Protein AF-A0A9J7IFC8-F1 (afdb_monomer_lite)

Sequence (121 aa):
MEKNMNKLEMDLANSKSSTDLIKNYMHEINTWTTILRRMDGSVDFYRGWTDYEEGFGNPPDGEFFIGLERLHQLTRAAPVVKLKIILKTWDDEERYALYDDFRIGNATEKYKIKALGECRR

Secondary structure (DSSP, 8-state):
------HHHHHHHH-S-HHHHHHHHHHHHTT----EE-SSS-S-----HHHHHH-EE-TTTSSEE--HHHHHHHTTSSS---EEEEEE-TTS-EEEEEES--EE--TTTTT-EEE--PEE-

pLDDT: mean 86.74, std 15.25, range [36.84, 98.75]

Foldseek 3Di:
DDDPDAPLRVLVVVDPDPVVSVVVVVVVVVPDDDQFDDDPCPDDPPDDPVCQQCKDDDPDPTGIGRHLQVVQVVLVVDPWDKDKDWDADPVRDIDIKIFTHWHFDHVVSVRHTPDRHDIDD

Structure (mmCIF, N/CA/C/O backbone):
data_AF-A0A9J7IFC8-F1
#
_entry.id   AF-A0A9J7IFC8-F1
#
loop_
_atom_site.group_PDB
_atom_site.id
_atom_site.type_symbol
_atom_site.label_atom_id
_atom_site.label_alt_id
_atom_site.label_comp_id
_atom_site.label_asym_id
_atom_site.label_entity_id
_atom_site.label_seq_id
_atom_site.pdbx_PDB_ins_code
_atom_site.Cartn_x
_atom_site.Cartn_y
_atom_site.Cartn_z
_atom_site.occupancy
_atom_site.B_iso_or_equiv
_atom_site.auth_seq_id
_atom_site.auth_comp_id
_atom_site.auth_asym_id
_atom_site.auth_atom_id
_atom_site.pdbx_PDB_model_num
ATOM 1 N N . MET A 1 1 ? 20.281 22.773 -24.541 1.00 36.84 1 MET A N 1
ATOM 2 C CA . MET A 1 1 ? 19.467 21.651 -24.037 1.00 36.84 1 MET A CA 1
ATOM 3 C C . MET A 1 1 ? 19.781 21.534 -22.558 1.00 36.84 1 MET A C 1
ATOM 5 O O . MET A 1 1 ? 20.884 21.118 -22.230 1.00 36.84 1 MET A O 1
ATOM 9 N N . GLU A 1 2 ? 18.904 22.041 -21.691 1.00 39.62 2 GLU A N 1
ATOM 10 C CA . GLU A 1 2 ? 19.063 21.894 -20.239 1.00 39.62 2 GLU A CA 1
ATOM 11 C C . GLU A 1 2 ? 18.932 20.413 -19.881 1.00 39.62 2 GLU A C 1
ATOM 13 O O . GLU A 1 2 ? 17.970 19.750 -20.266 1.00 39.62 2 GLU A O 1
ATOM 18 N N . LYS A 1 3 ? 19.946 19.878 -19.200 1.00 54.31 3 LYS A N 1
ATOM 19 C CA . LYS A 1 3 ? 19.878 18.556 -18.582 1.00 54.31 3 LYS A CA 1
ATOM 20 C C . LYS A 1 3 ? 18.884 18.670 -17.428 1.00 54.31 3 LYS A C 1
ATOM 22 O O . LYS A 1 3 ? 19.166 19.380 -16.467 1.00 54.31 3 LYS A O 1
ATOM 27 N N . ASN A 1 4 ? 17.743 17.992 -17.523 1.00 45.66 4 ASN A N 1
ATOM 28 C CA . ASN A 1 4 ? 16.873 17.810 -16.366 1.00 45.66 4 ASN A CA 1
ATOM 29 C C . ASN A 1 4 ? 17.652 16.998 -15.330 1.00 45.66 4 ASN A C 1
ATOM 31 O O . ASN A 1 4 ? 17.963 15.830 -15.558 1.00 45.66 4 ASN A O 1
ATOM 35 N N . MET A 1 5 ? 18.027 17.650 -14.233 1.00 56.91 5 MET A N 1
ATOM 36 C CA . MET A 1 5 ? 18.684 16.985 -13.114 1.00 56.91 5 MET A CA 1
ATOM 37 C C . MET A 1 5 ? 17.697 16.034 -12.443 1.00 56.91 5 MET A C 1
ATOM 39 O O . MET A 1 5 ? 16.536 16.392 -12.228 1.00 56.91 5 MET A O 1
ATOM 43 N N . ASN A 1 6 ? 18.153 14.834 -12.093 1.00 72.81 6 ASN A N 1
ATOM 44 C CA . ASN A 1 6 ? 17.325 13.900 -11.333 1.00 72.81 6 ASN A CA 1
ATOM 45 C C . ASN A 1 6 ? 17.183 14.363 -9.867 1.00 72.81 6 ASN A C 1
ATOM 47 O O . ASN A 1 6 ? 17.939 15.209 -9.389 1.00 72.81 6 ASN A O 1
ATOM 51 N N . LYS A 1 7 ? 16.212 13.804 -9.133 1.00 66.19 7 LYS A N 1
ATOM 52 C CA . LYS A 1 7 ? 15.918 14.198 -7.743 1.00 66.19 7 LYS A CA 1
ATOM 53 C C . LYS A 1 7 ? 17.156 14.135 -6.836 1.00 66.19 7 LYS A C 1
ATOM 55 O O . LYS A 1 7 ? 17.365 15.034 -6.033 1.00 66.19 7 LYS A O 1
ATOM 60 N N . LEU A 1 8 ? 18.009 13.123 -7.013 1.00 65.00 8 LEU A N 1
ATOM 61 C CA . LEU A 1 8 ? 19.240 12.981 -6.236 1.00 65.00 8 LEU A CA 1
ATOM 62 C C . LEU A 1 8 ? 20.230 14.118 -6.531 1.00 65.00 8 LEU A C 1
ATOM 64 O O . LEU A 1 8 ? 20.826 14.659 -5.607 1.00 65.00 8 LEU A O 1
ATOM 68 N N . GLU A 1 9 ? 20.379 14.509 -7.796 1.00 69.38 9 GLU A N 1
ATOM 69 C CA . GLU A 1 9 ? 21.203 15.647 -8.220 1.00 69.38 9 GLU A CA 1
ATOM 70 C C . GLU A 1 9 ? 20.637 16.992 -7.736 1.00 69.38 9 GLU A C 1
ATOM 72 O O . GLU A 1 9 ? 21.399 17.860 -7.311 1.00 69.38 9 GLU A O 1
ATOM 77 N N . MET A 1 10 ? 19.309 17.161 -7.738 1.00 64.44 10 MET A N 1
ATOM 78 C CA . MET A 1 10 ? 18.636 18.342 -7.179 1.00 64.44 10 MET A CA 1
ATOM 79 C C . MET A 1 10 ? 18.810 18.447 -5.664 1.00 64.44 10 MET A C 1
ATOM 81 O O . MET A 1 10 ? 19.061 19.535 -5.143 1.00 64.44 10 MET A O 1
ATOM 85 N N . ASP A 1 11 ? 18.713 17.324 -4.959 1.00 67.56 11 ASP A N 1
ATOM 86 C CA . ASP A 1 11 ? 18.938 17.272 -3.521 1.00 67.56 11 ASP A CA 1
ATOM 87 C C . ASP A 1 11 ? 20.423 17.554 -3.222 1.00 67.56 11 ASP A C 1
ATOM 89 O O . ASP A 1 11 ? 20.727 18.409 -2.387 1.00 67.56 11 ASP A O 1
ATOM 93 N N . LEU A 1 12 ? 21.355 16.931 -3.962 1.00 65.81 12 LEU A N 1
ATOM 94 C CA . LEU A 1 12 ? 22.804 17.185 -3.886 1.00 65.81 12 LEU A CA 1
ATOM 95 C C . LEU A 1 12 ? 23.154 18.664 -4.072 1.00 65.81 12 LEU A C 1
ATOM 97 O O . LEU A 1 12 ? 23.963 19.193 -3.312 1.00 65.81 12 LEU A O 1
ATOM 101 N N . ALA A 1 13 ? 22.527 19.333 -5.041 1.00 66.31 13 ALA A N 1
ATOM 102 C CA . ALA A 1 13 ? 22.756 20.747 -5.329 1.00 66.31 13 ALA A CA 1
ATOM 103 C C . ALA A 1 13 ? 22.250 21.687 -4.218 1.00 66.31 13 ALA A C 1
ATOM 105 O O . ALA A 1 13 ? 22.796 22.774 -4.040 1.00 66.31 13 ALA A O 1
ATOM 106 N N . ASN A 1 14 ? 21.228 21.274 -3.462 1.00 65.12 14 ASN A N 1
ATOM 107 C CA . ASN A 1 14 ? 20.596 22.079 -2.407 1.00 65.12 14 ASN A CA 1
ATOM 108 C C . ASN A 1 14 ? 21.074 21.732 -0.991 1.00 65.12 14 ASN A C 1
ATOM 110 O O . ASN A 1 14 ? 20.671 22.360 -0.006 1.00 65.12 14 ASN A O 1
ATOM 114 N N . SER A 1 15 ? 21.935 20.731 -0.871 1.00 65.75 15 SER A N 1
ATOM 115 C CA . SER A 1 15 ? 22.459 20.271 0.399 1.00 65.75 15 SER A CA 1
ATOM 116 C C . SER A 1 15 ? 23.665 21.078 0.861 1.00 65.75 15 SER A C 1
ATOM 118 O O . SER A 1 15 ? 24.624 21.293 0.125 1.00 65.75 15 SER A O 1
ATOM 120 N N . LYS A 1 16 ? 23.657 21.455 2.143 1.00 69.75 16 LYS A N 1
ATOM 121 C CA . LYS A 1 16 ? 24.802 22.101 2.800 1.00 69.75 16 LYS A CA 1
ATOM 122 C C . LYS A 1 16 ? 25.928 21.112 3.144 1.00 69.75 16 LYS A C 1
ATOM 124 O O . LYS A 1 16 ? 27.028 21.557 3.460 1.00 69.75 16 LYS A O 1
ATOM 129 N N . SER A 1 17 ? 25.667 19.799 3.103 1.00 76.56 17 SER A N 1
ATOM 130 C CA . SER A 1 17 ? 26.634 18.730 3.395 1.00 76.56 17 SER A CA 1
ATOM 131 C C . SER A 1 17 ? 26.111 17.345 2.980 1.00 76.56 17 SER A C 1
ATOM 133 O O . SER A 1 17 ? 24.949 17.010 3.221 1.00 76.56 17 SER A O 1
ATOM 135 N N . SER A 1 18 ? 26.980 16.460 2.476 1.00 67.94 18 SER A N 1
ATOM 136 C CA . SER A 1 18 ? 26.646 15.051 2.186 1.00 67.94 18 SER A CA 1
ATOM 137 C C . SER A 1 18 ? 26.001 14.317 3.371 1.00 67.94 18 SER A C 1
ATOM 139 O O . SER A 1 18 ? 25.193 13.411 3.181 1.00 67.94 18 SER A O 1
ATOM 141 N N . THR A 1 19 ? 26.302 14.731 4.605 1.00 68.38 19 THR A N 1
ATOM 142 C CA . THR A 1 19 ? 25.688 14.175 5.819 1.00 68.38 19 THR A CA 1
ATOM 143 C C . THR A 1 19 ? 24.216 14.540 5.975 1.00 68.38 19 THR A C 1
ATOM 145 O O . THR A 1 19 ? 23.454 13.746 6.519 1.00 68.38 19 THR A O 1
ATOM 148 N N . ASP A 1 20 ? 23.806 15.718 5.513 1.00 70.12 20 ASP A N 1
ATOM 149 C CA . ASP A 1 20 ? 22.432 16.206 5.658 1.00 70.12 20 ASP A CA 1
ATOM 150 C C . ASP A 1 20 ? 21.512 15.559 4.619 1.00 70.12 20 ASP A C 1
ATOM 152 O O . ASP A 1 20 ? 20.365 15.242 4.922 1.00 70.12 20 ASP A O 1
ATOM 156 N N . LEU A 1 21 ? 22.050 15.236 3.438 1.00 63.66 21 LEU A N 1
ATOM 157 C CA . LEU A 1 21 ? 21.369 14.408 2.436 1.00 63.66 21 LEU A CA 1
ATOM 158 C C . LEU A 1 21 ? 21.087 13.018 2.953 1.00 63.66 21 LEU A C 1
ATOM 160 O O . LEU A 1 21 ? 19.951 12.560 2.903 1.00 63.66 21 LEU A O 1
ATOM 164 N N . ILE A 1 22 ? 22.123 12.358 3.473 1.00 66.56 22 ILE A N 1
ATOM 165 C CA . ILE A 1 22 ? 21.982 11.011 4.009 1.00 66.56 22 ILE A CA 1
ATOM 166 C C . ILE A 1 22 ? 21.006 11.045 5.182 1.00 66.56 22 ILE A C 1
ATOM 168 O O . ILE A 1 22 ? 20.124 10.203 5.244 1.00 66.56 22 ILE A O 1
ATOM 172 N N . LYS A 1 23 ? 21.075 12.041 6.071 1.00 65.38 23 LYS A N 1
ATOM 173 C CA . LYS A 1 23 ? 20.110 12.176 7.171 1.00 65.38 23 LYS A CA 1
ATOM 174 C C . LYS A 1 23 ? 18.680 12.386 6.688 1.00 65.38 23 LYS A C 1
ATOM 176 O O . LYS A 1 23 ? 17.799 11.724 7.217 1.00 65.38 23 LYS A O 1
ATOM 181 N N . ASN A 1 24 ? 18.439 13.251 5.706 1.00 63.00 24 ASN A N 1
ATOM 182 C CA . ASN A 1 24 ? 17.093 13.494 5.183 1.00 63.00 24 ASN A CA 1
ATOM 183 C C . ASN A 1 24 ? 16.546 12.267 4.450 1.00 63.00 24 ASN A C 1
ATOM 185 O O . ASN A 1 24 ? 15.415 11.864 4.696 1.00 63.00 24 ASN A O 1
ATOM 189 N N . TYR A 1 25 ? 17.370 11.621 3.626 1.00 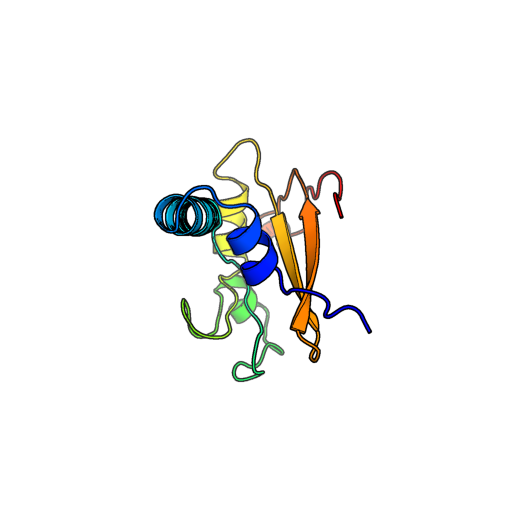63.09 25 TYR A N 1
ATOM 190 C CA . TYR A 1 25 ? 17.004 10.396 2.923 1.00 63.09 25 TYR A CA 1
ATOM 191 C C . TYR A 1 25 ? 16.722 9.252 3.907 1.00 63.09 25 TYR A C 1
ATOM 193 O O . TYR A 1 25 ? 15.699 8.582 3.814 1.00 63.09 25 TYR A O 1
ATOM 201 N N . MET A 1 26 ? 17.568 9.088 4.927 1.00 55.84 26 MET A N 1
ATOM 202 C CA . MET A 1 26 ? 17.357 8.115 6.002 1.00 55.84 26 MET A CA 1
ATOM 203 C C . MET A 1 26 ? 16.160 8.483 6.888 1.00 55.84 26 MET A C 1
ATOM 205 O O . MET A 1 26 ? 15.485 7.592 7.384 1.00 55.84 26 MET A O 1
ATOM 209 N N . HIS A 1 27 ? 15.854 9.767 7.087 1.00 55.53 27 HIS A N 1
ATOM 210 C CA . HIS A 1 27 ? 14.669 10.215 7.821 1.00 55.53 27 HIS A CA 1
ATOM 211 C C . HIS A 1 27 ? 13.379 9.930 7.041 1.00 55.53 27 HIS A C 1
ATOM 213 O O . HIS A 1 27 ? 12.412 9.444 7.624 1.00 55.53 27 HIS A O 1
ATOM 219 N N . GLU A 1 28 ? 13.369 10.145 5.723 1.00 59.69 28 GLU A N 1
ATOM 220 C CA . GLU A 1 28 ? 12.267 9.707 4.861 1.00 59.69 28 GLU A CA 1
ATOM 221 C C . GLU A 1 28 ? 12.121 8.177 4.886 1.00 59.69 28 GLU A C 1
ATOM 223 O O . GLU A 1 28 ? 11.020 7.675 5.093 1.00 59.69 28 GLU A O 1
ATOM 228 N N . ILE A 1 29 ? 13.214 7.413 4.794 1.00 57.09 29 ILE A N 1
ATOM 229 C CA . ILE A 1 29 ? 13.165 5.945 4.928 1.00 57.09 29 ILE A CA 1
ATOM 230 C C . ILE A 1 29 ? 12.626 5.525 6.308 1.00 57.09 29 ILE A C 1
ATOM 232 O O . ILE A 1 29 ? 11.819 4.606 6.402 1.00 57.09 29 ILE A O 1
ATOM 236 N N . ASN A 1 30 ? 13.000 6.233 7.376 1.00 60.41 30 ASN A N 1
ATOM 237 C CA . ASN A 1 30 ? 12.571 5.938 8.746 1.00 60.41 30 ASN A CA 1
ATOM 238 C C . ASN A 1 30 ? 11.138 6.405 9.073 1.00 60.41 30 ASN A C 1
ATOM 240 O O . ASN A 1 30 ? 10.668 6.161 10.184 1.00 60.41 30 ASN A O 1
ATOM 244 N N . THR A 1 31 ? 10.437 7.077 8.152 1.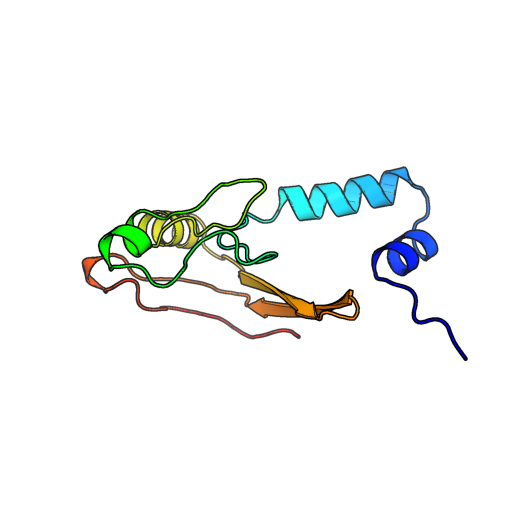00 79.44 31 THR A N 1
ATOM 245 C CA . THR A 1 31 ? 9.071 7.599 8.372 1.00 79.44 31 THR A CA 1
ATOM 246 C C . THR A 1 31 ? 7.997 6.897 7.544 1.00 79.44 31 THR A C 1
ATOM 248 O O . THR A 1 31 ? 6.810 7.096 7.808 1.00 79.44 31 THR A O 1
ATOM 251 N N . TRP A 1 32 ? 8.380 6.042 6.591 1.00 88.50 32 TRP A N 1
ATOM 252 C CA . TRP A 1 32 ? 7.447 5.336 5.715 1.00 88.50 32 TRP A CA 1
ATOM 253 C C . TRP A 1 32 ? 7.624 3.823 5.790 1.00 88.50 32 TRP A C 1
ATOM 255 O O . TRP A 1 32 ? 8.715 3.288 5.619 1.00 88.50 32 TRP A O 1
ATOM 265 N N . THR A 1 33 ? 6.516 3.108 5.968 1.00 92.00 33 THR A N 1
ATOM 266 C CA . THR A 1 33 ? 6.477 1.655 5.790 1.00 92.00 33 THR A CA 1
ATOM 267 C C . THR A 1 33 ? 6.039 1.344 4.365 1.00 92.00 33 THR A C 1
ATOM 269 O O . THR A 1 33 ? 4.941 1.723 3.957 1.00 92.00 33 THR A O 1
ATOM 272 N N . THR A 1 34 ? 6.876 0.641 3.600 1.00 94.56 34 THR A N 1
ATOM 273 C CA . THR A 1 34 ? 6.493 0.185 2.255 1.00 94.56 34 THR A CA 1
ATOM 274 C C . THR A 1 34 ? 5.473 -0.943 2.374 1.00 94.56 34 THR A C 1
ATOM 276 O O . THR A 1 34 ? 5.761 -1.981 2.965 1.00 94.56 34 THR A O 1
ATOM 279 N N . IL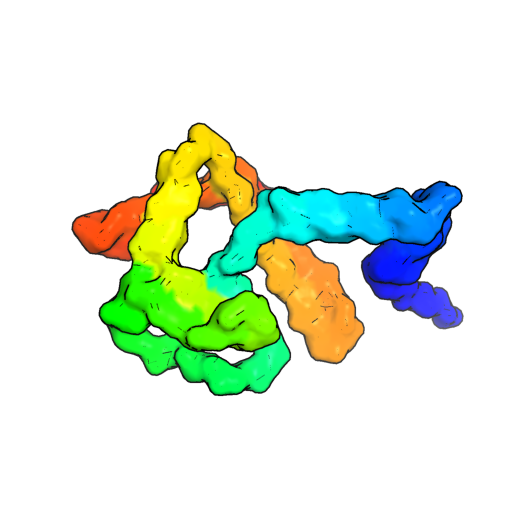E A 1 35 ? 4.282 -0.738 1.811 1.00 96.44 35 ILE A N 1
ATOM 280 C CA . ILE A 1 35 ? 3.175 -1.709 1.866 1.00 96.44 35 ILE A CA 1
ATOM 281 C C . ILE A 1 35 ? 3.013 -2.509 0.564 1.00 96.44 35 ILE A C 1
ATOM 283 O O . ILE A 1 35 ? 2.454 -3.603 0.566 1.00 96.44 35 ILE A O 1
ATOM 287 N N . LEU A 1 36 ? 3.484 -1.955 -0.553 1.00 97.94 36 LEU A N 1
ATOM 288 C CA . LEU A 1 36 ? 3.432 -2.557 -1.879 1.00 97.94 36 LEU A CA 1
ATOM 289 C C . LEU A 1 36 ? 4.608 -2.028 -2.696 1.00 97.94 36 LEU A C 1
ATOM 291 O O . LEU A 1 36 ? 4.858 -0.822 -2.692 1.00 97.94 36 LEU A O 1
ATOM 295 N N . ARG A 1 37 ? 5.298 -2.909 -3.419 1.00 97.31 37 ARG A N 1
ATOM 296 C CA . ARG A 1 37 ? 6.391 -2.532 -4.322 1.00 97.31 37 ARG A CA 1
ATOM 297 C C . ARG A 1 37 ? 6.297 -3.302 -5.636 1.00 97.31 37 ARG A C 1
ATOM 299 O O . ARG A 1 37 ? 6.178 -4.524 -5.613 1.00 97.31 37 ARG A O 1
ATOM 306 N N . ARG A 1 38 ? 6.372 -2.574 -6.758 1.00 96.50 38 ARG A N 1
ATOM 307 C CA . ARG A 1 38 ? 6.527 -3.093 -8.130 1.00 96.50 38 ARG A CA 1
ATOM 308 C C . ARG A 1 38 ? 7.763 -2.455 -8.757 1.00 96.50 38 ARG A C 1
ATOM 310 O O . ARG A 1 38 ? 7.979 -1.262 -8.555 1.00 96.50 38 ARG A O 1
ATOM 317 N N . MET A 1 39 ? 8.564 -3.231 -9.474 1.00 94.12 39 MET A N 1
ATOM 318 C CA . MET A 1 39 ? 9.797 -2.769 -10.108 1.00 94.12 39 MET A CA 1
ATOM 319 C C . MET A 1 39 ? 10.217 -3.574 -11.346 1.00 94.12 39 MET A C 1
ATOM 321 O O . MET A 1 39 ? 10.715 -2.971 -12.289 1.00 94.12 39 MET A O 1
ATOM 325 N N . ASP A 1 40 ? 10.037 -4.896 -11.365 1.00 94.50 40 ASP A N 1
ATOM 326 C CA . ASP A 1 40 ? 10.645 -5.783 -12.373 1.00 94.50 40 ASP A CA 1
ATOM 327 C C . ASP A 1 40 ? 9.718 -6.896 -12.890 1.00 94.50 40 ASP A C 1
ATOM 329 O O . ASP A 1 40 ? 10.079 -7.621 -13.815 1.00 94.50 40 ASP A O 1
ATOM 333 N N . GLY A 1 41 ? 8.515 -7.033 -12.327 1.00 96.12 41 GLY A N 1
ATOM 334 C CA . GLY A 1 41 ? 7.558 -8.074 -12.695 1.00 96.12 41 GLY A CA 1
ATOM 335 C C . GLY A 1 41 ? 7.927 -9.484 -12.222 1.00 96.12 41 GLY A C 1
ATOM 336 O O . GLY A 1 41 ? 7.318 -10.443 -12.691 1.00 96.12 41 GLY A O 1
ATOM 337 N N . SER A 1 42 ? 8.892 -9.636 -11.308 1.00 97.19 42 SER A N 1
ATOM 338 C CA . SER A 1 42 ? 9.337 -10.937 -10.777 1.00 97.19 42 SER A CA 1
ATOM 339 C C . SER A 1 42 ? 8.282 -11.674 -9.947 1.00 97.19 42 SER A C 1
ATOM 341 O O . SER A 1 42 ? 8.396 -12.884 -9.735 1.00 97.19 42 SER A O 1
ATOM 343 N N . VAL A 1 43 ? 7.249 -10.971 -9.474 1.00 98.00 43 VAL A N 1
ATOM 344 C CA . VAL A 1 43 ? 6.168 -11.546 -8.673 1.00 98.00 43 VAL A CA 1
ATOM 345 C C . VAL A 1 43 ? 4.846 -11.399 -9.411 1.00 98.00 43 VAL A C 1
ATOM 347 O O . VAL A 1 43 ? 4.471 -10.315 -9.853 1.00 98.00 43 VAL A O 1
ATOM 350 N N . ASP A 1 44 ? 4.106 -12.504 -9.508 1.00 97.88 44 ASP A N 1
ATOM 351 C CA . ASP A 1 44 ? 2.740 -12.484 -10.021 1.00 97.88 44 ASP A CA 1
ATOM 352 C C . ASP A 1 44 ? 1.795 -11.817 -9.009 1.00 97.88 44 ASP A C 1
ATOM 354 O O . ASP A 1 44 ? 1.776 -12.194 -7.835 1.00 97.88 44 ASP A O 1
ATOM 358 N N . PHE A 1 45 ? 1.016 -10.837 -9.469 1.00 98.19 45 PHE A N 1
ATOM 359 C CA . PHE A 1 45 ? -0.022 -10.145 -8.695 1.00 98.19 45 PHE A CA 1
ATOM 360 C C . PHE A 1 45 ? -1.436 -10.620 -9.071 1.00 98.19 45 PHE A C 1
ATOM 362 O O . PHE A 1 45 ? -2.407 -10.187 -8.458 1.00 98.19 45 PHE A O 1
ATOM 369 N N . TYR A 1 46 ? -1.585 -11.525 -10.041 1.00 98.12 46 TYR A N 1
ATOM 370 C CA . TYR A 1 46 ? -2.855 -12.177 -10.344 1.00 98.12 46 TYR A CA 1
ATOM 371 C C . TYR A 1 46 ? -3.118 -13.314 -9.346 1.00 98.12 46 TYR A C 1
ATOM 373 O O . TYR A 1 46 ? -2.878 -14.491 -9.604 1.00 98.12 46 TYR A O 1
ATOM 381 N N . ARG A 1 47 ? -3.568 -12.930 -8.149 1.00 97.81 47 ARG A N 1
ATOM 382 C CA . ARG A 1 47 ? -3.676 -13.807 -6.976 1.00 97.81 47 ARG A CA 1
ATOM 383 C C . ARG A 1 47 ? -5.104 -13.921 -6.445 1.00 97.81 47 ARG A C 1
ATOM 385 O O . ARG A 1 47 ? -5.965 -13.094 -6.751 1.00 97.81 47 ARG A O 1
ATOM 392 N N . GLY A 1 48 ? -5.346 -14.952 -5.636 1.00 98.31 48 GLY A N 1
ATOM 393 C CA . GLY A 1 48 ? -6.633 -15.181 -4.980 1.00 98.31 48 GLY A CA 1
ATOM 394 C C . GLY A 1 48 ? -6.851 -14.298 -3.747 1.00 98.31 48 GLY A C 1
ATOM 395 O O . GLY A 1 48 ? -5.963 -13.567 -3.314 1.00 98.31 48 GLY A O 1
ATOM 396 N N . TRP A 1 49 ? -8.044 -14.392 -3.148 1.00 98.06 49 TRP A N 1
ATOM 397 C CA . TRP A 1 49 ? -8.396 -13.620 -1.947 1.00 98.06 49 TRP A CA 1
ATOM 398 C C . TRP A 1 49 ? -7.437 -13.877 -0.782 1.00 98.06 49 TRP A C 1
ATOM 400 O O . TRP A 1 49 ? -6.928 -12.926 -0.199 1.00 98.06 49 TRP A O 1
ATOM 410 N N . THR A 1 50 ? -7.169 -15.150 -0.476 1.00 98.38 50 THR A N 1
ATOM 411 C CA . THR A 1 50 ? -6.301 -15.552 0.640 1.00 98.38 50 THR A CA 1
ATOM 412 C C . THR A 1 50 ? -4.901 -14.960 0.510 1.00 98.38 50 THR A C 1
ATOM 414 O O . THR A 1 50 ? -4.405 -14.381 1.468 1.00 98.38 50 THR A O 1
ATOM 417 N N . ASP A 1 51 ? -4.307 -14.987 -0.687 1.00 98.62 51 ASP A N 1
ATOM 418 C CA . ASP A 1 51 ? -2.995 -14.374 -0.928 1.00 98.62 51 ASP A CA 1
ATOM 419 C C . ASP A 1 51 ? -3.019 -12.861 -0.665 1.00 98.62 51 ASP A C 1
ATOM 421 O O . ASP A 1 51 ? -2.099 -12.307 -0.072 1.00 98.62 51 ASP A O 1
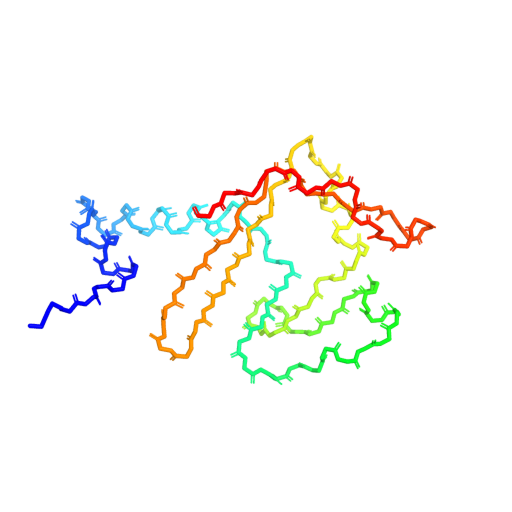ATOM 425 N N . TYR A 1 52 ? -4.072 -12.160 -1.094 1.00 98.56 52 TYR A N 1
ATOM 426 C CA . TYR A 1 52 ? -4.201 -10.725 -0.835 1.00 98.56 52 TYR A CA 1
ATOM 427 C C . TYR A 1 52 ? -4.458 -10.414 0.640 1.00 98.56 52 TYR A C 1
ATOM 429 O O . TYR A 1 52 ? -4.005 -9.382 1.130 1.00 98.56 52 TYR A O 1
ATOM 437 N N . GLU A 1 53 ? -5.165 -11.280 1.356 1.00 98.50 53 GLU A N 1
ATOM 438 C CA . GLU A 1 53 ? -5.395 -11.143 2.791 1.00 98.50 53 GLU A CA 1
ATOM 439 C C . GLU A 1 53 ? -4.091 -11.329 3.582 1.00 98.50 53 GLU A C 1
ATOM 441 O O . GLU A 1 53 ? -3.726 -10.467 4.392 1.00 98.50 53 GLU A O 1
ATOM 446 N N . GLU A 1 54 ? -3.348 -12.394 3.271 1.00 98.50 54 GLU A N 1
ATOM 447 C CA . GLU A 1 54 ? -2.114 -12.801 3.949 1.00 98.50 54 GLU A CA 1
ATOM 448 C C . GLU A 1 54 ? -0.863 -12.052 3.475 1.00 98.50 54 GLU A C 1
ATOM 450 O O . GLU A 1 54 ? 0.100 -11.943 4.233 1.00 98.50 54 GLU A O 1
ATOM 455 N N . GLY A 1 55 ? -0.864 -11.505 2.261 1.00 98.50 55 GLY A N 1
ATOM 456 C CA . GLY A 1 55 ? 0.302 -10.902 1.615 1.00 98.50 55 GLY A CA 1
ATOM 457 C C . GLY A 1 55 ? 1.181 -11.913 0.875 1.00 98.50 55 GLY A C 1
ATOM 458 O O . GLY A 1 55 ? 1.136 -13.115 1.115 1.00 98.50 55 GLY A O 1
ATOM 459 N N . PHE A 1 56 ? 2.004 -11.411 -0.044 1.00 98.69 56 PHE A N 1
ATOM 460 C CA . PHE A 1 56 ? 2.849 -12.236 -0.911 1.00 98.69 56 PHE A CA 1
ATOM 461 C C . PHE A 1 56 ? 4.053 -11.457 -1.453 1.00 98.69 56 PHE A C 1
ATOM 463 O O . PHE A 1 56 ? 4.095 -10.226 -1.402 1.00 98.69 56 PHE A O 1
ATOM 470 N N . GLY A 1 57 ? 5.014 -12.185 -2.028 1.00 97.88 57 GLY A N 1
ATOM 471 C CA . GLY A 1 57 ? 6.230 -11.638 -2.629 1.00 97.88 57 GLY A CA 1
ATOM 472 C C . GLY A 1 57 ? 7.447 -11.724 -1.710 1.00 97.88 57 GLY A C 1
ATOM 473 O O . GLY A 1 57 ? 7.470 -12.524 -0.778 1.00 97.88 57 GLY A O 1
ATOM 474 N N . ASN A 1 58 ? 8.467 -10.913 -1.997 1.00 96.31 58 ASN A N 1
ATOM 475 C CA . ASN A 1 58 ? 9.806 -11.048 -1.414 1.00 96.31 58 ASN A CA 1
ATOM 476 C C . ASN A 1 58 ? 10.281 -9.743 -0.740 1.00 96.31 58 ASN A C 1
ATOM 478 O O . ASN A 1 58 ? 11.153 -9.056 -1.276 1.00 96.31 58 ASN A O 1
ATOM 482 N N . PRO A 1 59 ? 9.712 -9.346 0.413 1.00 92.19 59 PRO A N 1
ATOM 483 C CA . PRO A 1 59 ? 10.186 -8.178 1.151 1.00 92.19 59 PRO A CA 1
ATOM 484 C C . PRO A 1 59 ? 11.573 -8.417 1.796 1.00 92.19 59 PRO A C 1
ATOM 486 O O . PRO A 1 59 ? 11.915 -9.562 2.092 1.00 92.19 59 PRO A O 1
ATOM 489 N N . PRO A 1 60 ? 12.351 -7.355 2.090 1.00 89.31 60 PRO A N 1
ATOM 490 C CA . PRO A 1 60 ? 12.058 -5.952 1.778 1.00 89.31 60 PRO A CA 1
ATOM 491 C C . PRO A 1 60 ? 12.518 -5.527 0.369 1.00 89.31 60 PRO A C 1
ATOM 493 O O . PRO A 1 60 ? 12.094 -4.481 -0.127 1.00 89.31 60 PRO A O 1
ATOM 496 N N . ASP A 1 61 ? 13.369 -6.327 -0.277 1.00 89.44 61 ASP A N 1
ATOM 497 C CA . ASP A 1 61 ? 14.140 -5.890 -1.447 1.00 89.44 61 ASP A CA 1
ATOM 498 C C . ASP A 1 61 ? 13.480 -6.191 -2.803 1.00 89.44 61 ASP A C 1
ATOM 500 O O . ASP A 1 61 ? 13.841 -5.563 -3.799 1.00 89.44 61 ASP A O 1
ATOM 504 N N . GLY A 1 62 ? 12.503 -7.101 -2.855 1.00 93.75 62 GLY A N 1
ATOM 505 C CA . GLY A 1 62 ? 11.800 -7.503 -4.078 1.00 93.75 62 GLY A CA 1
ATOM 506 C C . GLY A 1 62 ? 10.425 -6.857 -4.272 1.00 93.75 62 GLY A C 1
ATOM 507 O O . GLY A 1 62 ? 10.039 -5.914 -3.579 1.00 93.75 62 GLY A O 1
ATOM 508 N N . GLU A 1 63 ? 9.656 -7.388 -5.227 1.00 98.19 63 GLU A N 1
ATOM 509 C CA . GLU A 1 63 ? 8.233 -7.066 -5.358 1.00 98.19 63 GLU A CA 1
ATOM 510 C C . GLU A 1 63 ? 7.414 -7.781 -4.283 1.00 98.19 63 GLU A C 1
ATOM 512 O O . GLU A 1 63 ? 7.629 -8.962 -3.999 1.00 98.19 63 GLU A O 1
ATOM 517 N N . PHE A 1 64 ? 6.465 -7.073 -3.676 1.00 98.50 64 PHE A N 1
ATOM 518 C CA . PHE A 1 64 ? 5.583 -7.649 -2.662 1.00 98.50 64 PHE A CA 1
ATOM 519 C C . PHE A 1 64 ? 4.332 -6.807 -2.436 1.00 98.50 64 PHE A C 1
ATOM 521 O O . PHE A 1 64 ? 4.263 -5.631 -2.808 1.00 98.50 64 PHE A O 1
ATOM 528 N N . PHE A 1 65 ? 3.371 -7.418 -1.752 1.00 98.62 65 PHE A N 1
ATOM 529 C CA . PHE A 1 65 ? 2.288 -6.751 -1.048 1.00 98.62 65 PHE A CA 1
ATOM 530 C C . PHE A 1 65 ? 2.214 -7.304 0.379 1.00 98.62 65 PHE A C 1
ATOM 532 O O . PHE A 1 65 ? 2.233 -8.516 0.577 1.00 98.62 65 PHE A O 1
ATOM 539 N N . ILE A 1 66 ? 2.126 -6.432 1.386 1.00 97.94 66 ILE A N 1
ATOM 540 C CA . ILE A 1 66 ? 2.205 -6.848 2.802 1.00 97.94 66 ILE A CA 1
ATOM 541 C C . ILE A 1 66 ? 0.986 -7.628 3.313 1.00 97.94 66 ILE A C 1
ATOM 543 O O . ILE A 1 66 ? 1.044 -8.169 4.419 1.00 97.94 66 ILE A O 1
ATOM 547 N N . GLY A 1 67 ? -0.106 -7.660 2.546 1.00 98.56 67 GLY A N 1
ATOM 548 C CA . GLY A 1 67 ? -1.377 -8.274 2.926 1.00 98.56 67 GLY A CA 1
ATOM 549 C C . GLY A 1 67 ? -2.383 -7.275 3.501 1.00 98.56 67 GLY A C 1
ATOM 550 O O . GLY A 1 67 ? -2.020 -6.333 4.214 1.00 98.56 67 GLY A O 1
ATOM 551 N N . LEU A 1 68 ? -3.663 -7.481 3.188 1.00 98.75 68 LEU A N 1
ATOM 552 C CA . LEU A 1 68 ? -4.763 -6.613 3.611 1.00 98.75 68 LEU A CA 1
ATOM 553 C C . LEU A 1 68 ? -4.938 -6.610 5.131 1.00 98.75 68 LEU A C 1
ATOM 555 O O . LEU A 1 68 ? -5.210 -5.553 5.699 1.00 98.75 68 LEU A O 1
ATOM 559 N N . GLU A 1 69 ? -4.718 -7.740 5.807 1.00 98.50 69 GLU A N 1
ATOM 560 C CA . GLU A 1 69 ? -4.865 -7.797 7.264 1.00 98.50 69 GLU A CA 1
ATOM 561 C C . GLU A 1 69 ? -3.797 -6.955 7.973 1.00 98.50 69 GLU A C 1
ATOM 563 O O . GLU A 1 69 ? -4.107 -6.138 8.844 1.00 98.50 69 GLU A O 1
ATOM 568 N N . ARG A 1 70 ? -2.535 -7.056 7.536 1.00 97.75 70 ARG A N 1
ATOM 569 C CA . ARG A 1 70 ? -1.456 -6.204 8.063 1.00 97.75 70 ARG A CA 1
ATOM 570 C C . ARG A 1 70 ? -1.702 -4.737 7.729 1.00 97.75 70 ARG A C 1
ATOM 572 O O . ARG A 1 70 ? -1.507 -3.871 8.582 1.00 97.75 70 ARG A O 1
ATOM 579 N N . LEU A 1 71 ? -2.176 -4.447 6.517 1.00 97.88 71 LEU A N 1
ATOM 580 C CA . LEU A 1 71 ? -2.509 -3.085 6.111 1.00 97.88 71 LEU A CA 1
ATOM 581 C C . LEU A 1 71 ? -3.645 -2.489 6.959 1.00 97.88 71 LEU A C 1
ATOM 583 O O . LEU A 1 71 ? -3.574 -1.322 7.351 1.00 97.88 71 LEU A O 1
ATOM 587 N N . HIS A 1 72 ? -4.662 -3.280 7.300 1.00 97.88 72 HIS A N 1
ATOM 588 C CA . HIS A 1 72 ? -5.741 -2.856 8.190 1.00 97.88 72 HIS A CA 1
ATOM 589 C C . HIS A 1 72 ? -5.203 -2.511 9.583 1.00 97.88 72 HIS A C 1
ATOM 591 O O . HIS A 1 72 ? -5.513 -1.451 10.125 1.00 97.88 72 HIS A O 1
ATOM 597 N N . GLN A 1 73 ? -4.339 -3.361 10.142 1.00 97.25 73 GLN A N 1
ATOM 598 C CA . GLN A 1 73 ? -3.727 -3.123 11.450 1.00 97.25 73 GLN A CA 1
ATOM 599 C C . GLN A 1 73 ? -2.877 -1.842 11.460 1.00 97.25 73 GLN A C 1
ATOM 601 O O . GLN A 1 73 ? -3.051 -1.001 12.345 1.00 97.25 73 GLN A O 1
ATOM 606 N N . LEU A 1 74 ? -2.029 -1.641 10.444 1.00 94.75 74 LEU A N 1
ATOM 607 C CA . LEU A 1 74 ? -1.213 -0.428 10.294 1.00 94.75 74 LEU A CA 1
ATOM 608 C C . LEU A 1 74 ? -2.081 0.828 10.182 1.00 94.75 74 LEU A C 1
ATOM 610 O O . LEU A 1 74 ? -1.873 1.808 10.899 1.00 94.75 74 LEU A O 1
ATOM 614 N N . THR A 1 75 ? -3.108 0.780 9.335 1.00 95.06 75 THR A N 1
ATOM 615 C CA . THR A 1 75 ? -4.039 1.897 9.139 1.00 95.06 75 THR A CA 1
ATOM 616 C C . THR A 1 75 ? -5.044 2.056 10.281 1.00 95.06 75 THR A C 1
ATOM 618 O O . THR A 1 75 ? -5.904 2.921 10.202 1.00 95.06 75 THR A O 1
ATOM 621 N N . ARG A 1 76 ? -4.950 1.304 11.379 1.00 93.94 76 ARG A N 1
ATOM 622 C CA . ARG A 1 76 ? -5.728 1.551 12.607 1.00 93.94 76 ARG A CA 1
ATOM 623 C C . ARG A 1 76 ? -4.855 1.976 13.788 1.00 93.94 76 ARG A C 1
ATOM 625 O O . ARG A 1 76 ? -5.373 2.501 14.767 1.00 93.94 76 ARG A O 1
ATOM 632 N N . ALA A 1 77 ? -3.541 1.778 13.698 1.00 89.75 77 ALA A N 1
ATOM 633 C CA . ALA A 1 77 ? -2.619 1.979 14.812 1.00 89.75 77 ALA A CA 1
ATOM 634 C C . ALA A 1 77 ? -2.436 3.451 15.231 1.00 89.75 77 ALA A C 1
ATOM 636 O O . ALA A 1 77 ? -2.067 3.709 16.374 1.00 89.75 77 ALA A O 1
ATOM 637 N N . ALA A 1 78 ? -2.694 4.414 14.339 1.00 85.75 78 ALA A N 1
ATOM 638 C CA . ALA A 1 78 ? -2.501 5.840 14.613 1.00 85.75 78 ALA A CA 1
ATOM 639 C C . ALA A 1 78 ? -3.714 6.697 14.202 1.00 85.75 78 ALA A C 1
ATOM 641 O O . ALA A 1 78 ? -4.358 6.371 13.202 1.00 85.75 78 ALA A O 1
ATOM 642 N N . PRO A 1 79 ? -3.991 7.830 14.886 1.00 84.75 79 PRO A N 1
ATOM 643 C CA . PRO A 1 79 ? -5.111 8.729 14.568 1.00 84.75 79 PRO A CA 1
ATOM 644 C C . PRO A 1 79 ? -5.071 9.345 13.168 1.00 84.75 79 PRO A C 1
ATOM 646 O O . PRO A 1 79 ? -6.122 9.588 12.587 1.00 84.75 79 PRO A O 1
ATOM 649 N N . VAL A 1 80 ? -3.877 9.534 12.595 1.00 85.25 80 VAL A N 1
ATOM 650 C CA . VAL A 1 80 ? -3.672 9.994 11.210 1.00 85.25 80 VAL A CA 1
ATOM 651 C C . VAL A 1 80 ? -2.612 9.110 10.556 1.00 85.25 80 VAL A C 1
ATOM 653 O O . VAL A 1 80 ? -1.528 8.942 11.112 1.00 85.25 80 VAL A O 1
ATOM 656 N N . VAL A 1 81 ? -2.926 8.534 9.396 1.00 93.25 81 VAL A N 1
ATOM 657 C CA . VAL A 1 81 ? -2.005 7.719 8.592 1.00 93.25 81 VAL A CA 1
ATOM 658 C C . VAL A 1 81 ? -2.032 8.260 7.178 1.00 93.25 81 VAL A C 1
ATOM 660 O O . VAL A 1 81 ? -3.094 8.379 6.581 1.00 93.25 81 VAL A O 1
ATOM 663 N N . LYS A 1 82 ? -0.860 8.590 6.645 1.00 94.44 82 LYS A N 1
ATOM 664 C CA . LYS A 1 82 ? -0.722 9.096 5.281 1.00 94.44 82 LYS A CA 1
ATOM 665 C C . LYS A 1 82 ? -0.404 7.947 4.331 1.00 94.44 82 LYS A C 1
ATOM 667 O O . LYS A 1 82 ? 0.232 6.974 4.732 1.00 94.44 82 LYS A O 1
ATOM 672 N N . LEU A 1 83 ? -0.790 8.084 3.068 1.00 95.69 83 LEU A N 1
ATOM 673 C CA . LEU A 1 83 ? -0.406 7.167 1.996 1.00 95.69 83 LEU A CA 1
ATOM 674 C C . LEU A 1 83 ? 0.355 7.940 0.921 1.00 95.69 83 LEU A C 1
ATOM 676 O O . LEU A 1 83 ? -0.175 8.880 0.335 1.00 95.69 83 LEU A O 1
ATOM 680 N N . LYS A 1 84 ? 1.590 7.520 0.648 1.00 95.50 84 LYS A N 1
ATOM 681 C CA . LYS A 1 84 ? 2.403 8.028 -0.458 1.00 95.50 84 LYS A CA 1
ATOM 682 C C . LYS A 1 84 ? 2.472 6.962 -1.545 1.00 95.50 84 LYS A C 1
ATOM 684 O O . LYS A 1 84 ? 2.942 5.857 -1.294 1.00 95.50 84 LYS A O 1
ATOM 689 N N . ILE A 1 85 ? 2.012 7.300 -2.744 1.00 95.94 85 ILE A N 1
ATOM 690 C CA . ILE A 1 85 ? 2.145 6.468 -3.942 1.00 95.94 85 ILE A CA 1
ATOM 691 C C . ILE A 1 85 ? 3.226 7.101 -4.800 1.00 95.94 85 ILE A C 1
ATOM 693 O O . ILE A 1 85 ? 3.108 8.274 -5.136 1.00 95.94 85 ILE A O 1
ATOM 697 N N . ILE A 1 86 ? 4.262 6.340 -5.139 1.00 95.31 86 ILE A N 1
ATOM 698 C CA . ILE A 1 86 ? 5.356 6.780 -6.007 1.00 95.31 86 ILE A CA 1
ATOM 699 C C . ILE A 1 86 ? 5.281 5.956 -7.288 1.00 95.31 86 ILE A C 1
ATOM 701 O O . ILE A 1 86 ? 5.223 4.729 -7.232 1.00 95.31 86 ILE A O 1
ATOM 705 N N . LEU A 1 87 ? 5.260 6.633 -8.431 1.00 94.06 87 LEU A N 1
ATOM 706 C CA . LEU A 1 87 ? 5.287 6.021 -9.752 1.00 94.06 87 LEU A CA 1
ATOM 707 C C . LEU A 1 87 ? 6.518 6.522 -10.489 1.00 94.06 87 LEU A C 1
ATOM 709 O O . LEU A 1 87 ? 6.759 7.727 -10.551 1.00 94.06 87 LEU A O 1
ATOM 713 N N . LYS A 1 88 ? 7.265 5.588 -11.067 1.00 93.19 88 LYS A N 1
ATOM 714 C CA . LYS A 1 88 ? 8.446 5.872 -11.867 1.00 93.19 88 LYS A CA 1
ATOM 715 C C . LYS A 1 88 ? 8.219 5.376 -13.290 1.00 93.19 88 LYS A C 1
ATOM 717 O O . LYS A 1 88 ? 7.748 4.257 -13.486 1.00 93.19 88 LYS A O 1
ATOM 722 N N . THR A 1 89 ? 8.494 6.231 -14.264 1.00 89.06 89 THR A N 1
ATOM 723 C CA . THR A 1 89 ? 8.450 5.877 -15.686 1.00 89.06 89 THR A CA 1
ATOM 724 C C . THR A 1 89 ? 9.741 5.174 -16.108 1.00 89.06 89 THR A C 1
ATOM 726 O O . THR A 1 89 ? 10.727 5.159 -15.371 1.00 89.06 89 THR A O 1
ATOM 729 N N . TRP A 1 90 ? 9.743 4.597 -17.309 1.00 88.38 90 TRP A N 1
ATOM 730 C CA . TRP A 1 90 ? 10.930 3.969 -17.898 1.00 88.38 90 TRP A CA 1
ATOM 731 C C . TRP A 1 90 ? 12.054 4.971 -18.197 1.00 88.38 90 TRP A C 1
ATOM 733 O O . TRP A 1 90 ? 13.216 4.583 -18.203 1.00 88.38 90 TRP A O 1
ATOM 743 N N . ASP A 1 91 ? 11.711 6.250 -18.373 1.00 91.38 91 ASP A N 1
ATOM 744 C CA . ASP A 1 91 ? 12.649 7.359 -18.597 1.00 91.38 91 ASP A CA 1
ATOM 745 C C . ASP A 1 91 ? 13.134 7.990 -17.277 1.00 91.38 91 ASP A C 1
ATOM 747 O O . ASP A 1 91 ? 13.541 9.148 -17.227 1.00 91.38 91 ASP A O 1
ATOM 751 N N . ASP A 1 92 ? 13.043 7.239 -16.178 1.00 85.56 92 ASP A N 1
ATOM 752 C CA . ASP A 1 92 ? 13.406 7.644 -14.820 1.00 85.56 92 ASP A CA 1
ATOM 753 C C . ASP A 1 92 ? 12.628 8.839 -14.230 1.00 85.56 92 ASP A C 1
ATOM 755 O O . ASP A 1 92 ? 12.929 9.272 -13.115 1.00 85.56 92 ASP A O 1
ATOM 759 N N . GLU A 1 93 ? 11.573 9.330 -14.892 1.00 91.62 93 GLU A N 1
ATOM 760 C CA . GLU A 1 93 ? 10.708 10.362 -14.308 1.00 91.62 93 GLU A CA 1
ATOM 761 C C . GLU A 1 93 ? 9.875 9.797 -13.150 1.00 91.62 93 GLU A C 1
ATOM 763 O O . GLU A 1 93 ? 9.125 8.833 -13.329 1.00 91.62 93 GLU A O 1
ATOM 768 N N . GLU A 1 94 ? 9.959 10.432 -11.978 1.00 91.19 94 GLU A N 1
ATOM 769 C CA . GLU A 1 94 ? 9.200 10.076 -10.777 1.00 91.19 94 GLU A CA 1
ATOM 770 C C . GLU A 1 94 ? 8.067 11.079 -10.523 1.00 91.19 94 GLU A C 1
ATOM 772 O O . GLU A 1 94 ? 8.255 12.295 -10.572 1.00 91.19 94 GLU A O 1
ATOM 777 N N . ARG A 1 95 ? 6.878 10.566 -10.204 1.00 91.81 95 ARG A N 1
ATOM 778 C CA . ARG A 1 95 ? 5.740 11.350 -9.710 1.00 91.81 95 ARG A CA 1
ATOM 779 C C . ARG A 1 95 ? 5.185 10.700 -8.458 1.00 91.81 95 ARG A C 1
ATOM 781 O O . ARG A 1 95 ? 5.278 9.484 -8.291 1.00 91.81 95 ARG A O 1
ATOM 788 N N . TYR A 1 96 ? 4.560 11.498 -7.598 1.00 93.31 96 TYR A N 1
ATOM 789 C CA . TYR A 1 96 ? 3.899 10.971 -6.415 1.00 93.31 96 TYR A CA 1
ATOM 790 C C . TYR A 1 96 ? 2.491 11.531 -6.224 1.00 93.31 96 TYR A C 1
ATOM 792 O O . TYR A 1 96 ? 2.138 12.590 -6.732 1.00 93.31 96 TYR A O 1
ATOM 800 N N . ALA A 1 97 ? 1.687 10.786 -5.474 1.00 94.25 97 ALA A N 1
ATOM 801 C CA . ALA A 1 97 ? 0.439 11.250 -4.893 1.00 94.25 97 ALA A CA 1
ATOM 802 C C . ALA A 1 97 ? 0.504 11.014 -3.384 1.00 94.25 97 ALA A C 1
ATOM 804 O O . ALA A 1 97 ? 0.819 9.906 -2.939 1.00 94.25 97 ALA A O 1
ATOM 805 N N . LEU A 1 98 ? 0.231 12.056 -2.604 1.00 95.69 98 LEU A N 1
ATOM 806 C CA . LEU A 1 98 ? 0.210 12.005 -1.149 1.00 95.69 98 LEU A CA 1
ATOM 807 C C . LEU A 1 98 ? -1.213 12.229 -0.647 1.00 95.69 98 LEU A C 1
ATOM 809 O O . LEU A 1 98 ? -1.804 13.278 -0.878 1.00 95.69 98 LEU A O 1
ATOM 813 N N . TYR A 1 99 ? -1.718 11.245 0.076 1.00 95.75 99 TYR A N 1
ATOM 814 C CA . TYR A 1 99 ? -3.019 11.237 0.722 1.00 95.75 99 TYR A CA 1
ATOM 815 C C . TYR A 1 99 ? -2.836 11.392 2.228 1.00 95.75 99 TYR A C 1
ATOM 817 O O . TYR A 1 99 ? -1.971 10.731 2.811 1.00 95.75 99 TYR A O 1
ATOM 825 N N . ASP A 1 100 ? -3.603 12.278 2.858 1.00 94.50 100 ASP A N 1
ATOM 826 C CA . ASP A 1 100 ? -3.378 12.663 4.254 1.00 94.50 100 ASP A CA 1
ATOM 827 C C . ASP A 1 100 ? -4.186 11.880 5.302 1.00 94.50 100 ASP A C 1
ATOM 829 O O . ASP A 1 100 ? -3.848 11.966 6.483 1.00 94.50 100 ASP A O 1
ATOM 833 N N . ASP A 1 101 ? -5.148 11.051 4.887 1.00 94.31 101 ASP A N 1
ATOM 834 C CA . ASP A 1 101 ? -5.837 10.096 5.766 1.00 94.31 101 ASP A CA 1
ATOM 835 C C . ASP A 1 101 ? -6.223 8.813 5.025 1.00 94.31 101 ASP A C 1
ATOM 837 O O . ASP A 1 101 ? -7.218 8.764 4.309 1.00 94.31 101 ASP A O 1
ATOM 841 N N . PHE A 1 102 ? -5.439 7.754 5.202 1.00 96.31 102 PHE A N 1
ATOM 842 C CA . PHE A 1 102 ? -5.657 6.466 4.560 1.00 96.31 102 PHE A CA 1
ATOM 843 C C . PHE A 1 102 ? -6.092 5.394 5.558 1.00 96.31 102 PHE A C 1
ATOM 845 O O . PHE A 1 102 ? -5.353 5.047 6.484 1.00 96.31 102 PHE A O 1
ATOM 852 N N . ARG A 1 103 ? -7.286 4.831 5.327 1.00 97.31 103 ARG A N 1
ATOM 853 C CA . ARG A 1 103 ? -7.913 3.808 6.175 1.00 97.31 103 ARG A CA 1
ATOM 854 C C . ARG A 1 103 ? -8.581 2.729 5.351 1.00 97.31 103 ARG A C 1
ATOM 856 O O . ARG A 1 103 ? -9.328 3.039 4.420 1.00 97.31 103 ARG A O 1
ATOM 863 N N . ILE A 1 104 ? -8.426 1.479 5.776 1.00 98.12 104 ILE A N 1
ATOM 864 C CA . ILE A 1 104 ? -9.211 0.357 5.256 1.00 98.12 104 ILE A CA 1
ATOM 865 C C . ILE A 1 104 ? -9.971 -0.352 6.378 1.00 98.12 104 ILE A C 1
ATOM 867 O O . ILE A 1 104 ? -9.534 -0.368 7.531 1.00 98.12 104 ILE A O 1
ATOM 871 N N . GLY A 1 105 ? -11.126 -0.921 6.039 1.00 98.31 105 GLY A N 1
ATOM 872 C CA . GLY A 1 105 ? -11.897 -1.784 6.931 1.00 98.31 105 GLY A CA 1
ATOM 873 C C . GLY A 1 105 ? -11.187 -3.109 7.207 1.00 98.31 105 GLY A C 1
ATOM 874 O O . GLY A 1 105 ? -10.116 -3.375 6.668 1.00 98.31 105 GLY A O 1
ATOM 875 N N . ASN A 1 106 ? -11.790 -3.939 8.048 1.00 98.12 106 ASN A N 1
ATOM 876 C CA . ASN A 1 106 ? -11.308 -5.295 8.336 1.00 98.12 106 ASN A CA 1
ATOM 877 C C . ASN A 1 106 ? -11.844 -6.329 7.315 1.00 98.12 106 ASN A C 1
ATOM 879 O O . ASN A 1 106 ? -12.537 -5.973 6.356 1.00 98.12 106 ASN A O 1
ATOM 883 N N . ALA A 1 107 ? -11.579 -7.619 7.555 1.00 97.88 107 ALA A N 1
ATOM 884 C CA . ALA A 1 107 ? -12.055 -8.725 6.719 1.00 97.88 107 ALA A CA 1
ATOM 885 C C . ALA A 1 107 ? -13.589 -8.774 6.554 1.00 97.88 107 ALA A C 1
ATOM 887 O O . ALA A 1 107 ? -14.084 -9.015 5.451 1.00 97.88 107 ALA A O 1
ATOM 888 N N . THR A 1 108 ? -14.372 -8.496 7.608 1.00 98.12 108 THR A N 1
ATOM 889 C CA . THR A 1 108 ? -15.849 -8.525 7.522 1.00 98.12 108 THR A CA 1
ATOM 890 C C . THR A 1 108 ? -16.397 -7.373 6.681 1.00 98.12 108 THR A C 1
ATOM 892 O O . THR A 1 108 ? -17.396 -7.530 5.979 1.00 98.12 108 THR A O 1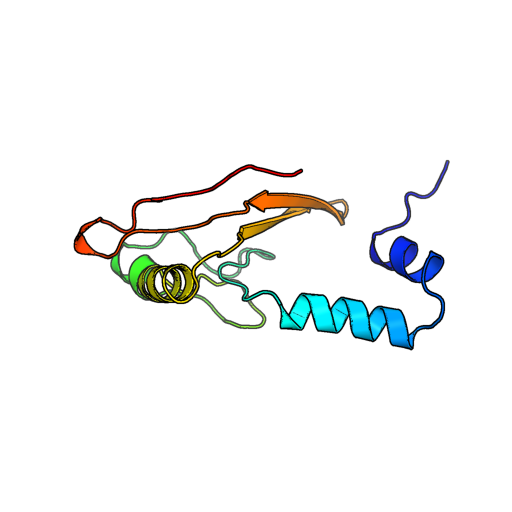
ATOM 895 N N . GLU A 1 109 ? -15.699 -6.237 6.677 1.00 98.31 109 GLU A N 1
ATOM 896 C CA . GLU A 1 109 ? -15.938 -5.104 5.780 1.00 98.31 109 GLU A CA 1
ATOM 897 C C . GLU A 1 109 ? -15.292 -5.274 4.392 1.00 98.31 109 GLU A C 1
ATOM 899 O O . GLU A 1 109 ? -15.327 -4.342 3.581 1.00 98.31 109 GLU A O 1
ATOM 904 N N . LYS A 1 110 ? -14.703 -6.442 4.102 1.00 98.06 110 LYS A N 1
ATOM 905 C CA . LYS A 1 110 ? -13.995 -6.756 2.850 1.00 98.06 110 LYS A CA 1
ATOM 906 C C . LYS A 1 110 ? -12.877 -5.760 2.531 1.00 98.06 110 LYS A C 1
ATOM 908 O O . LYS A 1 110 ? -12.683 -5.401 1.372 1.00 98.06 110 LYS A O 1
ATOM 913 N N . TYR A 1 111 ? -12.193 -5.269 3.565 1.00 98.31 111 TYR A N 1
ATOM 914 C CA . TYR A 1 111 ? -11.078 -4.327 3.451 1.00 98.31 111 TYR A CA 1
ATOM 915 C C . TYR A 1 111 ? -11.392 -3.060 2.637 1.00 98.31 111 TYR A C 1
ATOM 917 O O . TYR A 1 111 ? -10.519 -2.469 2.003 1.00 98.31 111 TYR A O 1
ATOM 925 N N . LYS A 1 112 ? -12.656 -2.613 2.655 1.00 98.12 112 LYS A N 1
ATOM 926 C CA . LYS A 1 112 ? -13.101 -1.409 1.941 1.00 98.12 112 LYS A CA 1
ATOM 927 C C . LYS A 1 112 ? -12.268 -0.189 2.352 1.00 98.12 112 LYS A C 1
ATOM 929 O O . LYS A 1 112 ? -12.062 0.031 3.542 1.00 98.12 112 LYS A O 1
ATOM 934 N N . ILE A 1 113 ? -11.881 0.658 1.395 1.00 97.44 113 ILE A N 1
ATOM 935 C CA . ILE A 1 113 ? -11.305 1.979 1.694 1.00 97.44 113 ILE A CA 1
ATOM 936 C C . ILE A 1 113 ? 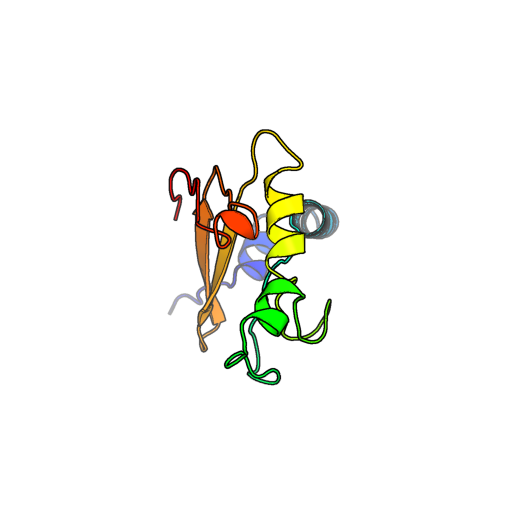-12.350 2.810 2.450 1.00 97.44 113 ILE A C 1
ATOM 938 O O . ILE A 1 113 ? -13.444 3.074 1.944 1.00 97.44 113 ILE A O 1
ATOM 942 N N . LYS A 1 114 ? -12.020 3.188 3.684 1.00 96.44 114 LYS A N 1
ATOM 943 C CA . LYS A 1 114 ? -12.885 3.958 4.590 1.00 96.44 114 LYS A CA 1
ATOM 944 C C . LYS A 1 114 ? -12.593 5.451 4.503 1.00 96.44 114 LYS A C 1
ATOM 946 O O . LYS A 1 114 ? -13.523 6.244 4.600 1.00 96.44 114 LYS A O 1
ATOM 951 N N . ALA A 1 115 ? -11.327 5.804 4.303 1.00 95.44 115 ALA A N 1
ATOM 952 C CA . ALA A 1 115 ? -10.862 7.168 4.121 1.00 95.44 115 ALA A CA 1
ATOM 953 C C . ALA A 1 115 ? -9.627 7.173 3.213 1.00 95.44 115 ALA A C 1
ATOM 955 O O . ALA A 1 115 ? -8.842 6.219 3.219 1.00 95.44 115 ALA A O 1
ATOM 956 N N . LEU A 1 116 ? -9.502 8.236 2.420 1.00 93.50 116 LEU A N 1
ATOM 957 C CA . LEU A 1 116 ? -8.333 8.506 1.584 1.00 93.50 116 LEU A CA 1
ATOM 958 C C . LEU A 1 116 ? -7.825 9.957 1.747 1.00 93.50 116 LEU A C 1
ATOM 960 O O . LEU A 1 116 ? -6.732 10.267 1.298 1.00 93.50 116 LEU A O 1
ATOM 964 N N . GLY A 1 117 ? -8.575 10.838 2.417 1.00 92.88 117 GLY A N 1
ATOM 965 C CA . GLY A 1 117 ? -8.176 12.232 2.624 1.00 92.88 117 GLY A CA 1
ATOM 966 C C . GLY A 1 117 ? -8.052 13.044 1.330 1.00 92.88 117 GLY A C 1
ATOM 967 O O . GLY A 1 117 ? -8.566 12.661 0.273 1.00 92.88 117 GLY A O 1
ATOM 968 N N . GLU A 1 118 ? -7.370 14.184 1.417 1.00 95.25 118 GLU A N 1
ATOM 969 C CA . GLU A 1 118 ? -7.059 15.027 0.264 1.00 95.25 118 GLU A CA 1
ATOM 970 C C . GLU A 1 118 ? -5.786 14.553 -0.443 1.00 95.25 118 GLU A C 1
ATOM 972 O O . GLU A 1 118 ? -4.797 14.164 0.179 1.00 95.25 118 GLU A O 1
ATOM 977 N N . CYS A 1 119 ? -5.802 14.614 -1.776 1.00 94.06 119 CYS A N 1
ATOM 978 C CA . CYS A 1 119 ? -4.654 14.276 -2.607 1.00 94.06 119 CYS A CA 1
ATOM 979 C C . CYS A 1 119 ? -3.802 15.522 -2.867 1.00 94.06 119 CYS A C 1
ATOM 981 O O . CYS A 1 119 ? -4.265 16.467 -3.510 1.00 94.06 119 CYS A O 1
ATOM 983 N N . ARG A 1 120 ? -2.539 15.493 -2.441 1.00 89.06 120 ARG A N 1
ATOM 984 C CA . ARG A 1 120 ? -1.503 16.454 -2.840 1.00 89.06 120 ARG A CA 1
ATOM 985 C C . ARG A 1 120 ? -0.618 15.802 -3.901 1.00 89.06 120 ARG A C 1
ATOM 987 O O . ARG A 1 120 ? -0.189 14.660 -3.722 1.00 89.06 120 ARG A O 1
ATOM 994 N N . ARG A 1 121 ? -0.406 16.506 -5.010 1.00 76.31 121 ARG A N 1
ATOM 995 C CA . ARG A 1 121 ? 0.392 16.066 -6.164 1.00 76.31 121 ARG A CA 1
ATOM 996 C C . ARG A 1 121 ? 1.615 16.952 -6.325 1.00 76.31 121 ARG A C 1
ATOM 998 O O . ARG A 1 121 ? 1.513 18.126 -5.905 1.00 76.31 121 ARG A O 1
#

Radius of gyration: 17.12 Å; chains: 1; bounding box: 43×38×39 Å